Protein AF-A0A9X8MCC8-F1 (afdb_monomer)

Radius of gyration: 29.02 Å; Cα contacts (8 Å, |Δi|>4): 353; chains: 1; bounding box: 86×64×53 Å

Secondary structure (DSSP, 8-state):
-----------------------------SS-------TTSSTT-----------SSS-EEEEEEESSS-EEEEEEESSS-EEEEEEEEES-EEEEEEEEES-EEEEEEEEES-EEEEEEEEES-EEEEEEEEES-EEEEEEEEES-EEEEEEEEES-EEEEEE-

Sequence (165 aa):
MNVLQRISLRFALLVSCLGFSIETPNAADLLNNFDLSTVSDVAARQAQGSLGQSTADRIAATVIQQGSDSQAFLTQTGLGSQALIQQLGGNHQAAMLQNGTELTAVILQSGQGHNASIIQRGSANQAAIHQYGAYNEALIDQNGTGLQGSIIQFGNNQSITVQQR

Organism: NCBI:txid243924

Mean predicted aligned error: 16.63 Å

InterPro domains:
  IPR009742 Curlin associated [PF07012] (116-144)

Structure (mmCIF, N/CA/C/O backbone):
data_AF-A0A9X8MCC8-F1
#
_entry.id   AF-A0A9X8MCC8-F1
#
loop_
_atom_site.group_PDB
_atom_site.id
_atom_site.type_symbol
_atom_site.label_atom_id
_atom_site.label_alt_id
_atom_site.label_comp_id
_atom_site.label_asym_id
_atom_site.label_entity_id
_atom_site.label_seq_id
_atom_site.pdbx_PDB_ins_code
_atom_site.Cartn_x
_atom_site.Cartn_y
_atom_site.Cartn_z
_atom_site.occupancy
_atom_site.B_iso_or_equiv
_atom_site.auth_seq_id
_atom_site.auth_comp_id
_atom_site.auth_asym_id
_atom_site.auth_atom_id
_atom_site.pdbx_PDB_model_num
ATOM 1 N N . MET A 1 1 ? 52.887 -38.831 18.043 1.00 36.53 1 MET A N 1
ATOM 2 C CA . MET A 1 1 ? 54.305 -38.624 17.680 1.00 36.53 1 MET A CA 1
ATOM 3 C C . MET A 1 1 ? 54.368 -37.241 17.044 1.00 36.53 1 MET A C 1
ATOM 5 O O . MET A 1 1 ? 53.775 -37.072 15.993 1.00 36.53 1 MET A O 1
ATOM 9 N N . ASN A 1 2 ? 54.618 -36.197 17.847 1.00 37.34 2 ASN A N 1
ATOM 10 C CA . ASN A 1 2 ? 55.903 -35.467 17.917 1.00 37.34 2 ASN A CA 1
ATOM 11 C C . ASN A 1 2 ? 56.360 -35.057 16.508 1.00 37.34 2 ASN A C 1
ATOM 13 O O . ASN A 1 2 ? 56.498 -35.917 15.651 1.00 37.34 2 ASN A O 1
ATOM 17 N N . VAL A 1 3 ? 56.540 -33.778 16.187 1.00 38.97 3 VAL A N 1
ATOM 18 C CA . VAL A 1 3 ? 57.681 -32.926 16.584 1.00 38.97 3 VAL A CA 1
ATOM 19 C C . VAL A 1 3 ? 57.273 -31.480 16.190 1.00 38.97 3 VAL A C 1
ATOM 21 O O . VAL A 1 3 ? 56.845 -31.283 15.063 1.00 38.97 3 VAL A O 1
ATOM 24 N N . LEU A 1 4 ? 57.117 -30.468 17.057 1.00 40.12 4 LEU A N 1
ATOM 25 C CA . LEU A 1 4 ? 58.101 -29.693 17.837 1.00 40.12 4 LEU A CA 1
ATOM 26 C C . LEU A 1 4 ? 59.296 -29.140 17.034 1.00 40.12 4 LEU A C 1
ATOM 28 O O . LEU A 1 4 ? 60.338 -29.769 16.981 1.00 40.12 4 LEU A O 1
ATOM 32 N N . GLN A 1 5 ? 59.209 -27.899 16.551 1.00 41.41 5 GLN A N 1
ATOM 33 C CA . GLN A 1 5 ? 60.372 -27.009 16.369 1.00 41.41 5 GLN A CA 1
ATOM 34 C C . GLN A 1 5 ? 59.843 -25.564 16.371 1.00 41.41 5 GLN A C 1
ATOM 36 O O . GLN A 1 5 ? 59.177 -25.144 15.437 1.00 41.41 5 GLN A O 1
ATOM 41 N N . ARG A 1 6 ? 59.822 -24.850 17.508 1.00 47.53 6 ARG A N 1
ATOM 42 C CA . ARG A 1 6 ? 60.940 -24.079 18.095 1.00 47.53 6 ARG A CA 1
ATOM 43 C C . ARG A 1 6 ? 61.756 -23.348 17.028 1.00 47.53 6 ARG A C 1
ATOM 45 O O . ARG A 1 6 ? 62.443 -24.015 16.272 1.00 47.53 6 ARG A O 1
ATOM 52 N N . ILE A 1 7 ? 61.775 -22.016 17.079 1.00 43.47 7 ILE A N 1
ATOM 53 C CA . ILE A 1 7 ? 63.000 -21.222 17.276 1.00 43.47 7 ILE A CA 1
ATOM 54 C C . ILE A 1 7 ? 62.606 -19.782 17.631 1.00 43.47 7 ILE A C 1
ATOM 56 O O . ILE A 1 7 ? 61.919 -19.081 16.896 1.00 43.47 7 ILE A O 1
ATOM 60 N N . SER A 1 8 ? 63.037 -19.391 18.824 1.00 45.16 8 SER A N 1
ATOM 61 C CA . SER A 1 8 ? 63.059 -18.039 19.364 1.00 45.16 8 SER A CA 1
ATOM 62 C C . SER A 1 8 ? 64.153 -17.212 18.688 1.00 45.16 8 SER A C 1
ATOM 64 O O . SER A 1 8 ? 65.241 -17.743 18.490 1.00 45.16 8 SER A O 1
ATOM 66 N N . LEU A 1 9 ? 63.959 -15.899 18.517 1.00 34.78 9 LEU A N 1
ATOM 67 C CA . LEU A 1 9 ? 65.046 -14.948 18.782 1.00 34.78 9 LEU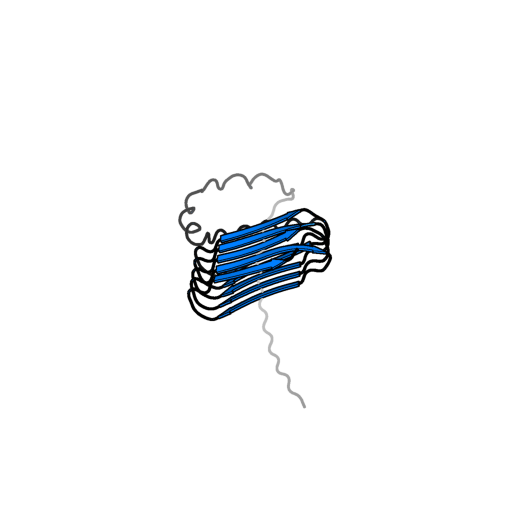 A CA 1
ATOM 68 C C . LEU A 1 9 ? 64.506 -13.551 19.129 1.00 34.78 9 LEU A C 1
ATOM 70 O O . LEU A 1 9 ? 63.840 -12.898 18.334 1.00 34.78 9 LEU A O 1
ATOM 74 N N . ARG A 1 10 ? 64.786 -13.134 20.368 1.00 49.41 10 ARG A N 1
ATOM 75 C CA . ARG A 1 10 ? 64.637 -11.774 20.906 1.00 49.41 10 ARG A CA 1
ATOM 76 C C . ARG A 1 10 ? 65.910 -10.976 20.611 1.00 49.41 10 ARG A C 1
ATOM 78 O O . ARG A 1 10 ? 66.975 -11.558 20.755 1.00 49.41 10 ARG A O 1
ATOM 85 N N . PHE A 1 11 ? 65.801 -9.668 20.367 1.00 38.19 11 PHE A N 1
ATOM 86 C CA . PHE A 1 11 ? 66.795 -8.624 20.711 1.00 38.19 11 PHE A CA 1
ATOM 87 C C . PHE A 1 11 ? 66.091 -7.261 20.492 1.00 38.19 11 PHE A C 1
ATOM 89 O O . PHE A 1 11 ? 65.773 -6.932 19.359 1.00 38.19 11 PHE A O 1
ATOM 96 N N . ALA A 1 12 ? 65.491 -6.587 21.481 1.00 37.69 12 ALA A N 1
ATOM 97 C CA . ALA A 1 12 ? 66.047 -5.849 22.628 1.00 37.69 12 ALA A CA 1
ATOM 98 C C . ALA A 1 12 ? 66.965 -4.669 22.242 1.00 37.69 12 ALA A C 1
ATOM 100 O O . ALA A 1 12 ? 68.110 -4.918 21.893 1.00 37.69 12 ALA A O 1
ATOM 101 N N . LEU A 1 13 ? 66.451 -3.428 22.347 1.00 33.09 13 LEU A N 1
ATOM 102 C CA . LEU A 1 13 ? 66.997 -2.230 23.045 1.00 33.09 13 LEU A CA 1
ATOM 103 C C . LEU A 1 13 ? 66.197 -0.995 22.550 1.00 33.09 13 LEU A C 1
ATOM 105 O O . LEU A 1 13 ? 66.216 -0.708 21.362 1.00 33.09 13 LEU A O 1
ATOM 109 N N . LEU A 1 14 ? 65.298 -0.352 23.301 1.00 42.62 14 LEU A N 1
ATOM 110 C CA . LEU A 1 14 ? 65.456 0.459 24.520 1.00 42.62 14 LEU A CA 1
ATOM 111 C C . LEU A 1 14 ? 66.300 1.725 24.288 1.00 42.62 14 LEU A C 1
ATOM 113 O O . LEU A 1 14 ? 67.519 1.691 24.399 1.00 42.62 14 LEU A O 1
ATOM 117 N N . VAL A 1 15 ? 65.619 2.850 24.040 1.00 43.34 15 VAL A N 1
ATOM 118 C CA . VAL A 1 15 ? 66.116 4.187 24.392 1.00 43.34 15 VAL A CA 1
ATOM 119 C C . VAL A 1 15 ? 65.001 4.908 25.144 1.00 43.34 15 VAL A C 1
ATOM 121 O O . VAL A 1 15 ? 63.930 5.196 24.619 1.00 43.34 15 VAL A O 1
ATOM 124 N N . SER A 1 16 ? 65.279 5.071 26.430 1.00 42.50 16 SER A N 1
ATOM 125 C CA . SER A 1 16 ? 64.579 5.838 27.451 1.00 42.50 16 SER A CA 1
ATOM 126 C C . SER A 1 16 ? 64.716 7.348 27.235 1.00 42.50 16 SER A C 1
ATOM 128 O O . SER A 1 16 ? 65.496 7.771 26.387 1.00 42.50 16 SER A O 1
ATOM 130 N N . CYS A 1 17 ? 64.089 8.105 28.147 1.00 32.22 17 CYS A N 1
ATOM 131 C CA . CYS A 1 17 ? 64.276 9.536 28.442 1.00 32.22 17 CYS A CA 1
ATOM 132 C C . CYS A 1 17 ? 63.363 10.466 27.628 1.00 32.22 17 CYS A C 1
ATOM 134 O O . CYS A 1 17 ? 63.302 10.358 26.418 1.00 32.22 17 CYS A O 1
ATOM 136 N N . LEU A 1 18 ? 62.621 11.426 28.178 1.00 34.81 18 LEU A N 1
ATOM 137 C CA . LEU A 1 18 ? 62.453 12.029 29.507 1.00 34.81 18 LEU A CA 1
ATOM 138 C C . LEU A 1 18 ? 61.027 12.620 29.476 1.00 34.81 18 LEU A C 1
ATOM 140 O O . LEU A 1 18 ? 60.620 13.149 28.452 1.00 34.81 18 LEU A O 1
ATOM 144 N N . GLY A 1 19 ? 60.207 12.479 30.511 1.00 36.38 19 GLY A N 1
ATOM 145 C CA . GLY A 1 19 ? 60.084 13.552 31.493 1.00 36.38 19 GLY A CA 1
ATOM 146 C C . GLY A 1 19 ? 58.752 14.305 31.344 1.00 36.38 19 GLY A C 1
ATOM 147 O O . GLY A 1 19 ? 58.282 14.540 30.241 1.00 36.38 19 GLY A O 1
ATOM 148 N N . PHE A 1 20 ? 58.212 14.716 32.490 1.00 36.19 20 PHE A N 1
ATOM 149 C CA . PHE A 1 20 ? 57.173 15.736 32.680 1.00 36.19 20 PHE A CA 1
ATOM 150 C C . PHE A 1 20 ? 55.677 15.361 32.566 1.00 36.19 20 PHE A C 1
ATOM 152 O O . PHE A 1 20 ? 55.052 15.440 31.519 1.00 36.19 20 PHE A O 1
ATOM 159 N N . SER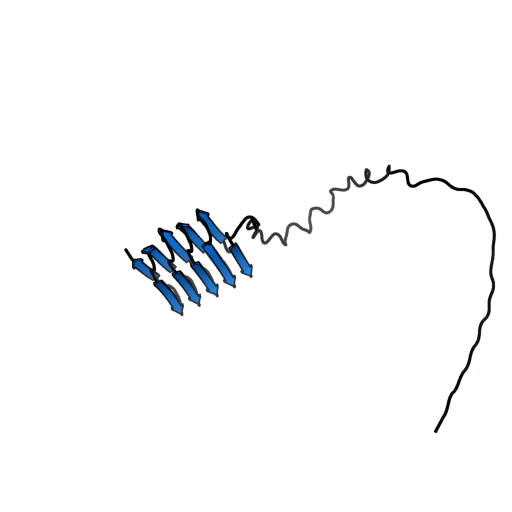 A 1 21 ? 55.145 15.054 33.755 1.00 39.47 21 SER A N 1
ATOM 160 C CA . SER A 1 21 ? 54.042 15.743 34.453 1.00 39.47 21 SER A CA 1
ATOM 161 C C . SER A 1 21 ? 52.584 15.609 33.987 1.00 39.47 21 SER A C 1
ATOM 163 O O . SER A 1 21 ? 52.218 15.756 32.831 1.00 39.47 21 SER A O 1
ATOM 165 N N . ILE A 1 22 ? 51.772 15.351 35.014 1.00 47.19 22 ILE A N 1
ATOM 166 C CA . ILE A 1 22 ? 50.317 15.198 35.115 1.00 47.19 22 ILE A CA 1
ATOM 167 C C . ILE A 1 22 ? 49.591 16.494 34.712 1.00 47.19 22 ILE A C 1
ATOM 169 O O . ILE A 1 22 ? 50.042 17.551 35.132 1.00 47.19 22 ILE A O 1
ATOM 173 N N . GLU A 1 23 ? 48.460 16.400 33.991 1.00 44.03 23 GLU A N 1
ATOM 174 C CA . GLU A 1 23 ? 47.171 17.079 34.276 1.00 44.03 23 GLU A CA 1
ATOM 175 C C . GLU A 1 23 ? 46.090 16.754 33.208 1.00 44.03 23 GLU A C 1
ATOM 177 O O . GLU A 1 23 ? 46.364 16.154 32.175 1.00 44.03 23 GLU A O 1
ATOM 182 N N . THR A 1 24 ? 44.834 17.026 33.561 1.00 48.34 24 THR A N 1
ATOM 183 C CA . THR A 1 24 ? 43.537 16.425 33.170 1.00 48.34 24 THR A CA 1
ATOM 184 C C . THR A 1 24 ? 43.007 16.730 31.751 1.00 48.34 24 THR A C 1
ATOM 186 O O . THR A 1 24 ? 43.449 17.685 31.115 1.00 48.34 24 THR A O 1
ATOM 189 N N . PRO A 1 25 ? 42.013 15.966 31.228 1.00 48.38 25 PRO A N 1
ATOM 190 C CA . PRO A 1 25 ? 41.439 16.236 29.911 1.00 48.38 25 PRO A CA 1
ATOM 191 C C . PRO A 1 25 ? 40.525 17.463 29.994 1.00 48.38 25 PRO A C 1
ATOM 193 O O . PRO A 1 25 ? 39.416 17.384 30.521 1.00 48.38 25 PRO A O 1
ATOM 196 N N . ASN A 1 26 ? 40.990 18.605 29.487 1.00 48.44 26 ASN A N 1
ATOM 197 C CA . ASN A 1 26 ? 40.178 19.813 29.388 1.00 48.44 26 ASN A CA 1
ATOM 198 C C . ASN A 1 26 ? 39.580 19.945 27.979 1.00 48.44 26 ASN A C 1
ATOM 200 O O . ASN A 1 26 ? 40.293 20.021 26.979 1.00 48.44 26 ASN A O 1
ATOM 204 N N . ALA A 1 27 ? 38.250 19.945 27.920 1.00 52.47 27 ALA A N 1
ATOM 205 C CA . ALA A 1 27 ? 37.440 20.027 26.715 1.00 52.47 27 ALA A CA 1
ATOM 206 C C . ALA A 1 27 ? 37.488 21.437 26.102 1.00 52.47 27 ALA A C 1
ATOM 208 O O . ALA A 1 27 ? 36.710 22.305 26.492 1.00 52.47 27 ALA A O 1
ATOM 209 N N . ALA A 1 28 ? 38.381 21.663 25.135 1.00 50.38 28 ALA A N 1
ATOM 210 C CA . ALA A 1 28 ? 38.451 22.951 24.438 1.00 50.38 28 ALA A CA 1
ATOM 211 C C . ALA A 1 28 ? 38.661 22.892 22.913 1.00 50.38 28 ALA A C 1
ATOM 213 O O . ALA A 1 28 ? 38.684 23.953 22.302 1.00 50.38 28 ALA A O 1
ATOM 214 N N . ASP A 1 29 ? 38.753 21.720 22.267 1.00 51.69 29 ASP A N 1
ATOM 215 C CA . ASP A 1 29 ? 39.130 21.662 20.837 1.00 51.69 29 ASP A CA 1
ATOM 216 C C . ASP A 1 29 ? 38.184 20.843 19.938 1.00 51.69 29 ASP A C 1
ATOM 218 O O . ASP A 1 29 ? 38.597 20.106 19.050 1.00 51.69 29 ASP A O 1
ATOM 222 N N . LEU A 1 30 ? 36.874 20.968 20.168 1.00 52.03 30 LEU A N 1
ATOM 223 C CA . LEU A 1 30 ? 35.842 20.521 19.214 1.00 52.03 30 LEU A CA 1
ATOM 224 C C . LEU A 1 30 ? 35.261 21.687 18.391 1.00 52.03 30 LEU A C 1
ATOM 226 O O . LEU A 1 30 ? 34.202 21.546 17.785 1.00 52.03 30 LEU A O 1
ATOM 230 N N . LEU A 1 31 ? 35.923 22.850 18.371 1.00 53.19 31 LEU A N 1
ATOM 231 C CA . LEU A 1 31 ? 35.378 24.084 17.789 1.00 53.19 31 LEU A CA 1
ATOM 232 C C . LEU A 1 31 ? 36.24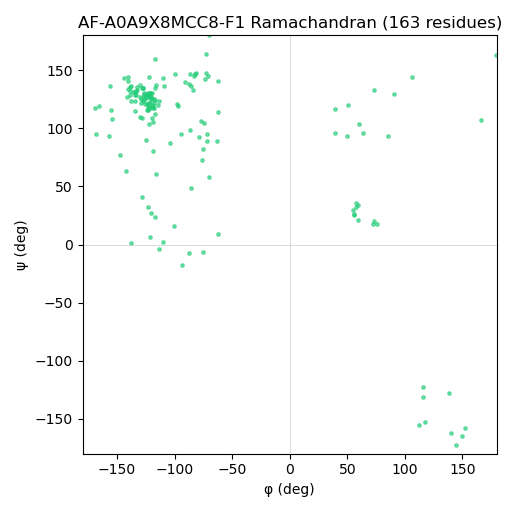3 24.714 16.691 1.00 53.19 31 LEU A C 1
ATOM 234 O O . LEU A 1 31 ? 36.192 25.923 16.514 1.00 53.19 31 LEU A O 1
ATOM 238 N N . ASN A 1 32 ? 36.967 23.919 15.898 1.00 54.81 32 ASN A N 1
ATOM 239 C CA . ASN A 1 32 ? 37.535 24.394 14.631 1.00 54.81 32 ASN A CA 1
ATOM 240 C C . ASN A 1 32 ? 37.604 23.283 13.573 1.00 54.81 32 ASN A C 1
ATOM 242 O O . ASN A 1 32 ? 38.669 22.771 13.256 1.00 54.81 32 ASN A O 1
ATOM 246 N N . ASN A 1 33 ? 36.463 22.953 12.967 1.00 51.81 33 ASN A N 1
ATOM 247 C CA . ASN A 1 33 ? 36.476 22.545 11.560 1.00 51.81 33 ASN A CA 1
ATOM 248 C C . ASN A 1 33 ? 35.244 23.094 10.839 1.00 51.81 33 ASN A C 1
ATOM 250 O O . ASN A 1 33 ? 34.376 22.365 10.358 1.00 51.81 33 ASN A O 1
ATOM 254 N N . PHE A 1 34 ? 35.192 24.424 10.792 1.00 54.72 34 PHE A N 1
ATOM 255 C CA . PHE A 1 34 ? 34.376 25.204 9.868 1.00 54.72 34 PHE A CA 1
ATOM 256 C C . PHE A 1 34 ? 34.937 25.064 8.440 1.00 54.72 34 PHE A C 1
ATOM 258 O O . PHE A 1 34 ? 35.312 26.049 7.812 1.00 54.72 34 PHE A O 1
ATOM 265 N N . ASP A 1 35 ? 35.017 23.833 7.928 1.00 51.50 35 ASP A N 1
ATOM 266 C CA . ASP A 1 35 ? 35.343 23.585 6.524 1.00 51.50 35 ASP A CA 1
ATOM 267 C C . ASP A 1 35 ? 34.181 22.862 5.835 1.00 51.50 35 ASP A C 1
ATOM 269 O O . ASP A 1 35 ? 34.117 21.642 5.692 1.00 51.50 35 ASP A O 1
ATOM 273 N N . LEU A 1 36 ? 33.200 23.689 5.478 1.00 57.84 36 LEU A N 1
ATOM 274 C CA . LEU A 1 36 ? 31.993 23.380 4.721 1.00 57.84 36 LEU A CA 1
ATOM 275 C C . LEU A 1 36 ? 32.283 23.451 3.206 1.00 57.84 36 LEU A C 1
ATOM 277 O O . LEU A 1 36 ? 31.554 24.111 2.470 1.00 57.84 36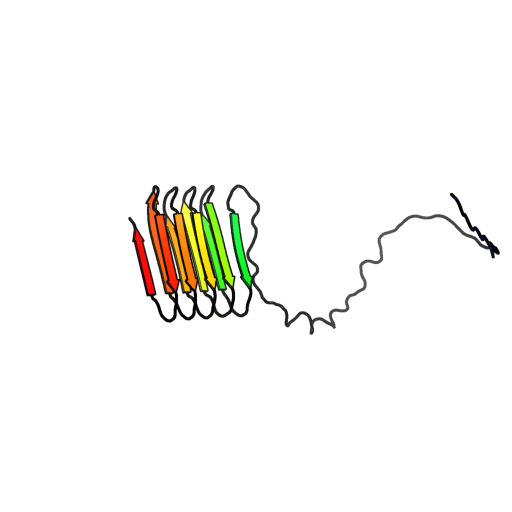 LEU A O 1
ATOM 281 N N . SER A 1 37 ? 33.357 22.815 2.721 1.00 50.38 37 SER A N 1
ATOM 282 C CA . SER A 1 37 ? 33.780 22.941 1.310 1.00 50.38 37 SER A CA 1
ATOM 283 C C . SER A 1 37 ? 33.848 21.643 0.493 1.00 50.38 37 SER A C 1
ATOM 285 O O . SER A 1 37 ? 34.170 21.691 -0.690 1.00 50.38 37 SER A O 1
ATOM 287 N N . THR A 1 38 ? 33.414 20.496 1.028 1.00 49.00 38 THR A N 1
ATOM 288 C CA . THR A 1 38 ? 33.203 19.264 0.226 1.00 49.00 38 THR A CA 1
ATOM 289 C C . THR A 1 38 ? 31.746 18.791 0.196 1.00 49.00 38 THR A C 1
ATOM 291 O O . THR A 1 38 ? 31.441 17.653 -0.155 1.00 49.00 38 THR A O 1
ATOM 294 N N . VAL A 1 39 ? 30.815 19.724 0.435 1.00 50.66 39 VAL A N 1
ATOM 295 C CA . VAL A 1 39 ? 29.347 19.583 0.293 1.00 50.66 39 VAL A CA 1
ATOM 296 C C . VAL A 1 39 ? 28.899 19.289 -1.160 1.00 50.66 39 VAL A C 1
ATOM 298 O O . VAL A 1 39 ? 27.710 19.267 -1.451 1.00 50.66 39 VAL A O 1
ATOM 301 N N . SER A 1 40 ? 29.815 19.001 -2.091 1.00 53.62 40 SER A N 1
ATOM 302 C CA . SER A 1 40 ? 29.478 18.728 -3.494 1.00 53.62 40 SER A CA 1
ATOM 303 C C . SER A 1 40 ? 29.279 17.245 -3.839 1.00 53.62 40 SER A C 1
ATOM 305 O O . SER A 1 40 ? 28.623 16.975 -4.840 1.00 53.62 40 SER A O 1
ATOM 307 N N . ASP A 1 41 ? 29.745 16.285 -3.025 1.00 47.81 41 ASP A N 1
ATOM 308 C CA . ASP A 1 41 ? 29.731 14.859 -3.431 1.00 47.81 41 ASP A CA 1
ATOM 309 C C . ASP A 1 41 ? 28.798 13.948 -2.613 1.00 47.81 41 ASP A C 1
ATOM 311 O O . ASP A 1 41 ? 28.572 12.792 -2.974 1.00 47.81 41 ASP A O 1
ATOM 315 N N . VAL A 1 42 ? 28.146 14.472 -1.569 1.00 48.88 42 VAL A N 1
ATOM 316 C CA . VAL A 1 42 ? 27.001 13.795 -0.916 1.00 48.88 42 VAL A CA 1
ATOM 317 C C . VAL A 1 42 ? 25.668 14.151 -1.608 1.00 48.88 42 VAL A C 1
ATOM 319 O O . VAL A 1 42 ? 24.636 13.529 -1.357 1.00 48.88 42 VAL A O 1
ATOM 322 N N . ALA A 1 43 ? 25.683 15.089 -2.561 1.00 45.94 43 ALA A N 1
ATOM 323 C CA . ALA A 1 43 ? 24.492 15.596 -3.246 1.00 45.94 43 ALA A CA 1
ATOM 324 C C . ALA A 1 43 ? 23.879 14.644 -4.300 1.00 45.94 43 ALA A C 1
ATOM 326 O O . ALA A 1 43 ? 22.787 14.917 -4.785 1.00 45.94 43 ALA A O 1
ATOM 327 N N . ALA A 1 44 ? 24.511 13.509 -4.633 1.00 41.38 44 ALA A N 1
ATOM 328 C CA . ALA A 1 44 ? 23.991 12.570 -5.644 1.00 41.38 44 ALA A CA 1
ATOM 329 C C . ALA A 1 44 ? 23.483 11.223 -5.086 1.00 41.38 44 ALA A C 1
ATOM 331 O O . ALA A 1 44 ? 23.044 10.363 -5.848 1.00 41.38 44 ALA A O 1
ATOM 332 N N . ARG A 1 45 ? 23.509 11.017 -3.761 1.00 43.34 45 ARG A N 1
ATOM 333 C CA . ARG A 1 45 ? 22.888 9.846 -3.102 1.00 43.34 45 ARG A CA 1
ATOM 334 C C . ARG A 1 45 ? 21.810 10.224 -2.089 1.00 43.34 45 ARG A C 1
ATOM 336 O O . ARG A 1 45 ? 21.496 9.462 -1.180 1.00 43.34 45 ARG A O 1
ATOM 343 N N . GLN A 1 46 ? 21.182 11.372 -2.309 1.00 39.12 46 GLN A N 1
ATOM 344 C CA . GLN A 1 46 ? 19.854 11.668 -1.792 1.00 39.12 46 GLN A CA 1
ATOM 345 C C . GLN A 1 46 ? 18.799 10.928 -2.629 1.00 39.12 46 GLN A C 1
ATOM 347 O O . GLN A 1 46 ? 18.049 11.531 -3.385 1.00 39.12 46 GLN A O 1
ATOM 352 N N . ALA A 1 47 ? 18.700 9.607 -2.465 1.00 41.91 47 ALA A N 1
ATOM 353 C CA . ALA A 1 47 ? 17.390 8.974 -2.576 1.00 41.91 47 ALA A CA 1
ATOM 354 C C . ALA A 1 47 ? 16.652 9.319 -1.274 1.00 41.91 47 ALA A C 1
ATOM 356 O O . ALA A 1 47 ? 16.717 8.590 -0.285 1.00 41.91 47 ALA A O 1
ATOM 357 N N . GLN A 1 48 ? 16.066 10.518 -1.235 1.00 46.50 48 GLN A N 1
ATOM 358 C CA . GLN A 1 48 ? 15.198 10.975 -0.154 1.00 46.50 48 GLN A CA 1
ATOM 359 C C . GLN A 1 48 ? 13.954 10.077 -0.084 1.00 46.50 48 GLN A C 1
ATOM 361 O O . GLN A 1 48 ? 12.930 10.368 -0.687 1.00 46.50 48 GLN A O 1
ATOM 366 N N . GLY A 1 49 ? 14.050 9.001 0.690 1.00 40.44 49 GLY A N 1
ATOM 367 C CA . GLY A 1 49 ? 12.923 8.257 1.247 1.00 40.44 49 GLY A CA 1
ATOM 368 C C . GLY A 1 49 ? 12.964 8.353 2.770 1.00 40.44 49 GLY A C 1
ATOM 369 O O . GLY A 1 49 ? 13.160 7.354 3.453 1.00 40.44 49 GLY A O 1
ATOM 370 N N . SER A 1 50 ? 12.886 9.570 3.317 1.00 45.53 50 SER A N 1
ATOM 371 C CA . SER A 1 50 ? 12.753 9.776 4.765 1.00 45.53 50 SER A CA 1
ATOM 372 C C . SER A 1 50 ? 11.309 9.487 5.167 1.00 45.53 50 SER A C 1
ATOM 374 O O . SER A 1 50 ? 10.426 10.292 4.870 1.00 45.53 50 SER A O 1
ATOM 376 N N . LEU A 1 51 ? 11.055 8.356 5.829 1.00 53.81 51 LEU A N 1
ATOM 377 C CA . LEU A 1 51 ? 9.760 8.067 6.444 1.00 53.81 51 LEU A CA 1
ATOM 378 C C . LEU A 1 51 ? 9.949 7.786 7.933 1.00 53.81 51 LEU A C 1
ATOM 380 O O . LEU A 1 51 ? 10.702 6.905 8.341 1.00 53.81 51 LEU A O 1
ATOM 384 N N . GLY A 1 52 ? 9.304 8.637 8.732 1.00 44.81 52 GLY A N 1
ATOM 385 C CA . GLY A 1 52 ? 9.458 8.723 10.174 1.00 44.81 52 GLY A CA 1
ATOM 386 C C . GLY A 1 52 ? 9.037 7.441 10.877 1.00 44.81 52 GLY A C 1
ATOM 387 O O . GLY A 1 52 ? 7.860 7.093 10.923 1.00 44.81 52 GLY A O 1
ATOM 388 N N . GLN A 1 53 ? 10.010 6.777 11.485 1.00 44.44 53 GLN A N 1
ATOM 389 C CA . GLN A 1 53 ? 9.779 5.722 12.456 1.00 44.44 53 GLN A CA 1
ATOM 390 C C . GLN A 1 53 ? 9.417 6.378 13.796 1.00 44.44 53 GLN A C 1
ATOM 392 O O . GLN A 1 53 ? 10.294 6.746 14.574 1.00 44.44 53 GLN A O 1
ATOM 397 N N . SER A 1 54 ? 8.122 6.578 14.061 1.00 42.66 54 SER A N 1
ATOM 398 C CA . SER A 1 54 ? 7.663 6.977 15.396 1.00 42.66 54 SER A CA 1
ATOM 399 C C . SER A 1 54 ? 7.451 5.728 16.247 1.00 42.66 54 SER A C 1
ATOM 401 O O . SER A 1 54 ? 6.443 5.034 16.152 1.00 42.66 54 SER A O 1
ATOM 403 N N . THR A 1 55 ? 8.445 5.412 17.070 1.00 48.38 55 THR A N 1
ATOM 404 C CA . THR A 1 55 ? 8.330 4.447 18.164 1.00 48.38 55 THR A CA 1
ATOM 405 C C . THR A 1 55 ? 7.487 5.042 19.293 1.00 48.38 55 THR A C 1
ATOM 407 O O . THR A 1 55 ? 8.031 5.664 20.203 1.00 48.38 55 THR A O 1
ATOM 410 N N . ALA A 1 56 ? 6.170 4.849 19.242 1.00 43.62 56 ALA A N 1
ATOM 411 C CA . ALA A 1 56 ? 5.286 4.953 20.403 1.00 43.62 56 ALA A CA 1
ATOM 412 C C . ALA A 1 56 ? 4.034 4.083 20.172 1.00 43.62 56 ALA A C 1
ATOM 414 O O . ALA A 1 56 ? 3.218 4.378 19.308 1.00 43.62 56 ALA A O 1
ATOM 415 N N . ASP A 1 57 ? 3.954 2.969 20.904 1.00 48.16 57 ASP A N 1
ATOM 416 C CA . ASP A 1 57 ? 2.842 2.013 21.016 1.00 48.16 57 ASP A CA 1
ATOM 417 C C . ASP A 1 57 ? 2.034 1.655 19.747 1.00 48.16 57 ASP A C 1
ATOM 419 O O . ASP A 1 57 ? 1.023 2.255 19.392 1.00 48.16 57 ASP A O 1
ATOM 423 N N . ARG A 1 58 ? 2.431 0.531 19.132 1.00 50.59 58 ARG A N 1
ATOM 424 C CA . ARG A 1 58 ? 1.667 -0.278 18.157 1.00 50.59 58 ARG A CA 1
ATOM 425 C C . ARG A 1 58 ? 1.211 0.411 16.860 1.00 50.59 58 ARG A C 1
ATOM 427 O O . ARG A 1 58 ? 0.311 -0.106 16.201 1.00 50.59 58 ARG A O 1
ATOM 434 N N . ILE A 1 59 ? 1.844 1.508 16.464 1.00 51.78 59 ILE A N 1
ATOM 435 C CA . ILE A 1 59 ? 1.714 2.085 15.120 1.00 51.78 59 ILE A CA 1
ATOM 436 C C . ILE A 1 59 ? 2.995 1.734 14.356 1.00 51.78 59 ILE A C 1
ATOM 438 O O . ILE A 1 59 ? 3.994 2.446 14.415 1.00 51.78 59 ILE A O 1
ATOM 442 N N . ALA A 1 60 ? 3.005 0.562 13.719 1.00 63.12 60 ALA A N 1
ATOM 443 C CA . ALA A 1 60 ? 4.142 0.108 12.922 1.00 63.12 60 ALA A CA 1
ATOM 444 C C . ALA A 1 60 ? 3.907 0.496 11.460 1.00 63.12 60 ALA A C 1
ATOM 446 O O . ALA A 1 60 ? 3.234 -0.219 10.715 1.00 63.12 60 ALA A O 1
ATOM 447 N N . ALA A 1 61 ? 4.461 1.641 11.075 1.00 63.88 61 ALA A N 1
ATOM 448 C CA . ALA A 1 61 ? 4.559 2.083 9.695 1.00 63.88 61 ALA A CA 1
ATOM 449 C C . ALA A 1 61 ? 5.953 1.753 9.165 1.00 63.88 61 ALA A C 1
ATOM 451 O O . ALA A 1 61 ? 6.953 2.207 9.720 1.00 63.88 61 ALA A O 1
ATOM 452 N N . THR A 1 62 ? 6.042 0.960 8.102 1.00 73.62 62 THR A N 1
ATOM 453 C CA . THR A 1 62 ? 7.313 0.691 7.422 1.00 73.62 62 THR A CA 1
ATOM 454 C C . THR A 1 62 ? 7.173 0.999 5.950 1.00 73.62 62 THR A C 1
ATOM 456 O O . THR A 1 62 ? 6.251 0.521 5.290 1.00 73.62 62 THR A O 1
ATOM 459 N N . VAL A 1 63 ? 8.117 1.775 5.428 1.00 71.00 63 VAL A N 1
ATOM 460 C CA . VAL A 1 63 ? 8.209 2.029 3.999 1.00 71.00 63 VAL A CA 1
ATOM 461 C C . VAL A 1 63 ? 9.609 1.725 3.499 1.00 71.00 63 VAL A C 1
ATOM 463 O O . VAL A 1 63 ? 10.596 2.219 4.036 1.00 71.00 63 VAL A O 1
ATOM 466 N N . ILE A 1 64 ? 9.677 0.889 2.467 1.00 73.19 64 ILE A N 1
ATOM 467 C CA . ILE A 1 64 ? 10.915 0.422 1.851 1.00 73.19 64 ILE A CA 1
ATOM 468 C C . ILE A 1 64 ? 10.863 0.786 0.370 1.00 73.19 64 ILE A C 1
ATOM 470 O O . ILE A 1 64 ? 10.029 0.272 -0.372 1.00 73.19 64 ILE A O 1
ATOM 474 N N . GLN A 1 65 ? 11.772 1.651 -0.070 1.00 73.00 65 GLN A N 1
ATOM 475 C CA . GLN A 1 65 ? 11.885 2.064 -1.468 1.00 73.00 65 GLN A CA 1
ATOM 476 C C . GLN A 1 65 ? 13.254 1.659 -2.006 1.00 73.00 65 GLN A C 1
ATOM 478 O O . GLN A 1 65 ? 14.289 2.064 -1.481 1.00 73.00 65 GLN A O 1
ATOM 483 N N . GLN A 1 66 ? 13.260 0.829 -3.043 1.00 71.56 66 GLN A N 1
ATOM 484 C CA . GLN A 1 66 ? 14.463 0.339 -3.704 1.00 71.56 66 GLN A CA 1
ATOM 485 C C . GLN A 1 66 ? 14.375 0.666 -5.197 1.00 71.56 66 GLN A C 1
ATOM 487 O O . GLN A 1 66 ? 13.854 -0.122 -5.983 1.00 71.56 66 GLN A O 1
ATOM 492 N N . GLY A 1 67 ? 14.872 1.845 -5.578 1.00 67.69 67 GLY A N 1
ATOM 493 C CA . GLY A 1 67 ? 14.928 2.347 -6.954 1.00 67.69 67 GLY A CA 1
ATOM 494 C C . GLY A 1 67 ? 14.825 3.876 -7.009 1.00 67.69 67 GLY A C 1
ATOM 495 O O . GLY A 1 67 ? 15.048 4.534 -5.995 1.00 67.69 67 GLY A O 1
ATOM 496 N N . SER A 1 68 ? 14.548 4.451 -8.182 1.00 73.25 68 SER A N 1
ATOM 497 C CA . SER A 1 68 ? 14.516 5.909 -8.393 1.00 73.25 68 SER A CA 1
ATOM 498 C C . SER A 1 68 ? 13.089 6.478 -8.384 1.00 73.25 68 SER A C 1
ATOM 500 O O . SER A 1 68 ? 12.146 5.815 -8.811 1.00 73.25 68 SER A O 1
ATOM 502 N N . ASP A 1 69 ? 12.925 7.711 -7.900 1.00 72.38 69 ASP A N 1
ATOM 503 C CA . ASP A 1 69 ? 11.708 8.535 -8.052 1.00 72.38 69 ASP A CA 1
ATOM 504 C C . ASP A 1 69 ? 10.387 7.915 -7.560 1.00 72.38 69 ASP A C 1
ATOM 506 O O . ASP A 1 69 ? 9.304 8.263 -8.029 1.00 72.38 69 ASP A O 1
ATOM 510 N N . SER A 1 70 ? 10.448 6.986 -6.603 1.00 73.56 70 SER A N 1
ATOM 511 C CA . SER A 1 70 ? 9.244 6.416 -5.993 1.00 73.56 70 SER A CA 1
ATOM 512 C C . SER A 1 70 ? 8.781 7.268 -4.809 1.00 73.56 70 SER A C 1
ATOM 514 O O . SER A 1 70 ? 9.588 7.710 -3.994 1.00 73.56 70 SER A O 1
ATOM 516 N N . GLN A 1 71 ? 7.473 7.483 -4.686 1.00 77.12 71 GLN A N 1
ATOM 517 C CA . GLN A 1 71 ? 6.833 8.217 -3.596 1.00 77.12 71 GLN A CA 1
ATOM 518 C C . GLN A 1 71 ? 5.919 7.284 -2.807 1.00 77.12 71 GLN A C 1
ATOM 520 O O . GLN A 1 71 ? 5.167 6.487 -3.374 1.00 77.12 71 GLN A O 1
ATOM 525 N N . ALA A 1 72 ? 5.966 7.409 -1.487 1.00 74.44 72 ALA A N 1
ATOM 526 C CA . ALA A 1 72 ? 5.126 6.646 -0.587 1.00 74.44 72 ALA A CA 1
ATOM 527 C C . ALA A 1 72 ? 4.618 7.552 0.532 1.00 74.44 72 ALA A C 1
ATOM 529 O O . ALA A 1 72 ? 5.393 8.241 1.196 1.00 74.44 72 ALA A O 1
ATOM 530 N N . PHE A 1 73 ? 3.306 7.537 0.733 1.00 76.69 73 PHE A N 1
ATOM 531 C CA . PHE A 1 73 ? 2.625 8.279 1.779 1.00 76.69 73 PHE A CA 1
ATOM 532 C C . PHE A 1 73 ? 1.846 7.311 2.658 1.00 76.69 73 PHE A C 1
ATOM 534 O O . PHE A 1 73 ? 1.082 6.482 2.166 1.00 76.69 73 PHE A O 1
ATOM 541 N N . LEU A 1 74 ? 2.026 7.421 3.969 1.00 79.50 74 LEU A N 1
ATOM 542 C CA . LEU A 1 74 ? 1.375 6.554 4.936 1.00 79.50 74 LEU A CA 1
ATOM 543 C C . LEU A 1 74 ? 0.902 7.402 6.108 1.00 79.50 74 LEU A C 1
ATOM 545 O O . LEU A 1 74 ? 1.684 8.114 6.732 1.00 79.50 74 LEU A O 1
ATOM 549 N N . THR A 1 75 ? -0.394 7.331 6.392 1.00 79.81 75 THR A N 1
ATOM 550 C CA . THR A 1 75 ? -1.022 7.971 7.548 1.00 79.81 75 THR A CA 1
ATOM 551 C C . THR A 1 75 ? -1.855 6.943 8.295 1.00 79.81 75 THR A C 1
ATOM 553 O O . THR A 1 75 ? -2.748 6.314 7.726 1.00 79.81 75 THR A O 1
ATOM 556 N N . GLN A 1 76 ? -1.576 6.797 9.587 1.00 75.50 76 GLN A N 1
ATOM 557 C CA . GLN A 1 76 ? -2.322 5.930 10.489 1.00 75.50 76 GLN A CA 1
ATOM 558 C C . GLN A 1 76 ? -2.862 6.769 11.645 1.00 75.50 76 GLN A C 1
ATOM 560 O O . GLN A 1 76 ? -2.100 7.399 12.375 1.00 75.50 76 GLN A O 1
ATOM 565 N N . THR A 1 77 ? -4.179 6.774 11.815 1.00 73.06 77 THR A N 1
ATOM 566 C CA . THR A 1 77 ? -4.857 7.381 12.960 1.00 73.06 77 THR A CA 1
ATOM 567 C C . THR A 1 77 ? -5.613 6.288 13.706 1.00 73.06 77 THR A C 1
ATOM 569 O O . THR A 1 77 ? -6.640 5.806 13.232 1.00 73.06 77 THR A O 1
ATOM 572 N N . GLY A 1 78 ? -5.095 5.868 14.861 1.00 67.25 78 GLY A N 1
ATOM 573 C CA . GLY A 1 78 ? -5.716 4.858 15.719 1.00 67.25 78 GLY A CA 1
ATOM 574 C C . GLY A 1 78 ? -4.698 3.950 16.406 1.00 67.25 78 GLY A C 1
ATOM 575 O O . GLY A 1 78 ? -3.501 4.215 16.367 1.00 67.25 78 GLY A O 1
ATOM 576 N N . LEU A 1 79 ? -5.177 2.902 17.079 1.00 70.31 79 LEU A N 1
ATOM 577 C CA . LEU A 1 79 ? -4.353 2.032 17.924 1.00 70.31 79 LEU A CA 1
ATOM 578 C C . LEU A 1 79 ? -4.172 0.653 17.283 1.00 70.31 79 LEU A C 1
ATOM 580 O O . LEU A 1 79 ? -5.135 0.046 16.814 1.00 70.31 79 LEU A O 1
ATOM 584 N N . GLY A 1 80 ? -2.949 0.121 17.320 1.00 66.88 80 GLY A N 1
ATOM 585 C CA . GLY A 1 80 ? -2.692 -1.265 16.923 1.00 66.88 80 GLY A CA 1
ATOM 586 C C . GLY A 1 80 ? -2.692 -1.536 15.421 1.00 66.88 80 GLY A C 1
ATOM 587 O O . GLY A 1 80 ? -2.834 -2.696 15.040 1.00 66.88 80 GLY A O 1
ATOM 588 N N . SER A 1 81 ? -2.565 -0.505 14.588 1.00 78.12 81 SER A N 1
ATOM 589 C CA . SER A 1 81 ? -2.589 -0.644 13.132 1.00 78.12 81 SER A CA 1
ATOM 590 C C . SER A 1 81 ? -1.182 -0.862 12.565 1.00 78.12 81 SER A C 1
ATOM 592 O O . SER A 1 81 ? -0.206 -0.239 12.990 1.00 78.12 81 SER A O 1
ATOM 594 N N . GLN A 1 82 ? -1.079 -1.755 11.583 1.00 82.50 82 GLN A N 1
ATOM 595 C CA . GLN A 1 82 ? 0.157 -2.113 10.892 1.00 82.50 82 GLN A CA 1
ATOM 596 C C . GLN A 1 82 ? 0.053 -1.743 9.416 1.00 82.50 82 GLN A C 1
ATOM 598 O O . GLN A 1 82 ? -0.952 -2.028 8.757 1.00 82.50 82 GLN A O 1
ATOM 603 N N . ALA A 1 83 ? 1.112 -1.130 8.902 1.00 81.62 83 ALA A N 1
ATOM 604 C CA . ALA A 1 83 ? 1.168 -0.645 7.539 1.00 81.62 83 ALA A CA 1
ATOM 605 C C . ALA A 1 83 ? 2.554 -0.889 6.936 1.00 81.62 83 ALA A C 1
ATOM 607 O O . ALA A 1 83 ? 3.573 -0.478 7.497 1.00 81.62 83 ALA A O 1
ATOM 608 N N . LEU A 1 84 ? 2.581 -1.540 5.774 1.00 84.62 84 LEU A N 1
ATOM 609 C CA . LEU A 1 84 ? 3.795 -1.781 5.000 1.00 84.62 84 LEU A CA 1
ATOM 610 C C . LEU A 1 84 ? 3.618 -1.262 3.575 1.00 84.62 84 LEU A C 1
ATOM 612 O O . LEU A 1 84 ? 2.682 -1.650 2.879 1.00 84.62 84 LEU A O 1
ATOM 616 N N . ILE A 1 85 ? 4.556 -0.439 3.118 1.00 81.12 85 ILE A N 1
ATOM 617 C CA . ILE A 1 85 ? 4.701 -0.090 1.704 1.00 81.12 85 ILE A CA 1
ATOM 618 C C . ILE A 1 85 ? 6.088 -0.533 1.251 1.00 81.12 85 ILE A C 1
ATOM 620 O O . ILE A 1 85 ? 7.095 -0.135 1.829 1.00 81.12 85 ILE A O 1
ATOM 624 N N . GLN A 1 86 ? 6.153 -1.334 0.197 1.00 84.56 86 GLN A N 1
ATOM 625 C CA . GLN A 1 86 ? 7.405 -1.746 -0.417 1.00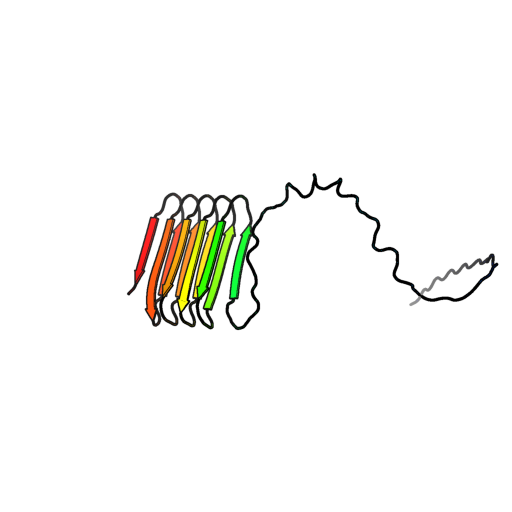 84.56 86 GLN A CA 1
ATOM 626 C C . GLN A 1 86 ? 7.356 -1.507 -1.926 1.00 84.56 86 GLN A C 1
ATOM 628 O O . GLN A 1 86 ? 6.506 -2.048 -2.629 1.00 84.56 86 GLN A O 1
ATOM 633 N N . GLN A 1 87 ? 8.298 -0.709 -2.421 1.00 80.88 87 GLN A N 1
ATOM 634 C CA . GLN A 1 87 ? 8.420 -0.321 -3.824 1.00 80.88 87 GLN A CA 1
ATOM 635 C C . GLN A 1 87 ? 9.789 -0.760 -4.350 1.00 80.88 87 GLN A C 1
ATOM 637 O O . GLN A 1 87 ? 10.819 -0.303 -3.857 1.00 80.88 87 GLN A O 1
ATOM 642 N N . LEU A 1 88 ? 9.808 -1.651 -5.342 1.00 84.00 88 LEU A N 1
ATOM 643 C CA . LEU A 1 88 ? 11.012 -2.162 -5.999 1.00 84.00 88 LEU A CA 1
ATOM 644 C C . LEU A 1 88 ? 11.006 -1.771 -7.481 1.00 84.00 88 LEU A C 1
ATOM 646 O O . LEU A 1 88 ? 10.199 -2.283 -8.252 1.00 84.00 88 LEU A O 1
ATOM 650 N N . GLY A 1 89 ? 11.922 -0.898 -7.890 1.00 82.00 89 GLY A N 1
ATOM 651 C CA . GLY A 1 89 ? 11.966 -0.292 -9.223 1.00 82.00 89 GLY A CA 1
ATOM 652 C C . GLY A 1 89 ? 11.676 1.209 -9.169 1.00 82.00 89 GLY A C 1
ATOM 653 O O . GLY A 1 89 ? 11.931 1.842 -8.148 1.00 82.00 89 GLY A O 1
ATOM 654 N N . GLY A 1 90 ? 11.188 1.798 -10.259 1.00 82.56 90 GLY A N 1
ATOM 655 C CA . GLY A 1 90 ? 11.125 3.256 -10.399 1.00 82.56 90 GLY A CA 1
ATOM 656 C C . GLY A 1 90 ? 9.722 3.847 -10.534 1.00 82.56 90 GLY A C 1
ATOM 657 O O . GLY A 1 90 ? 8.772 3.172 -10.928 1.00 82.56 90 GLY A O 1
ATOM 658 N N . ASN A 1 91 ? 9.604 5.147 -10.248 1.00 81.25 91 ASN A N 1
ATOM 659 C CA . ASN A 1 91 ? 8.398 5.949 -10.498 1.00 81.25 91 ASN A CA 1
ATOM 660 C C . ASN A 1 91 ? 7.110 5.396 -9.862 1.00 81.25 91 ASN A C 1
ATOM 662 O O . ASN A 1 91 ? 6.022 5.560 -10.412 1.00 81.25 91 ASN A O 1
ATOM 666 N N . HIS A 1 92 ? 7.208 4.701 -8.731 1.00 81.88 92 HIS A N 1
ATOM 667 C CA . HIS A 1 92 ? 6.030 4.186 -8.045 1.00 81.88 92 HIS A CA 1
ATOM 668 C C . HIS A 1 92 ? 5.358 5.266 -7.199 1.00 81.88 92 HIS A C 1
ATOM 670 O O . HIS A 1 92 ? 6.025 6.113 -6.611 1.00 81.88 92 HIS A O 1
ATOM 676 N N . GLN A 1 93 ? 4.040 5.194 -7.071 1.00 85.25 93 GLN A N 1
ATOM 677 C CA . GLN A 1 93 ? 3.254 5.975 -6.127 1.00 85.25 93 GLN A CA 1
ATOM 678 C C . GLN A 1 93 ? 2.440 5.022 -5.257 1.00 85.25 93 GLN A C 1
ATOM 680 O O . GLN A 1 93 ? 1.729 4.149 -5.759 1.00 85.25 93 GLN A O 1
ATOM 685 N N . ALA A 1 94 ? 2.566 5.177 -3.944 1.00 83.62 94 ALA A N 1
ATOM 686 C CA . ALA A 1 94 ? 1.802 4.415 -2.970 1.00 83.62 94 ALA A CA 1
ATOM 687 C C . ALA A 1 94 ? 1.218 5.352 -1.915 1.00 83.62 94 ALA A C 1
ATOM 689 O O . ALA A 1 94 ? 1.929 6.184 -1.350 1.00 83.62 94 ALA A O 1
ATOM 690 N N . ALA A 1 95 ? -0.066 5.191 -1.618 1.00 86.31 95 ALA A N 1
ATOM 691 C CA . ALA A 1 95 ? -0.751 5.908 -0.557 1.00 86.31 95 ALA A CA 1
ATOM 692 C C . ALA A 1 95 ? -1.474 4.924 0.363 1.00 86.31 95 ALA A C 1
ATOM 694 O O . ALA A 1 95 ? -2.166 4.013 -0.086 1.00 86.31 95 ALA A O 1
ATOM 695 N N . MET A 1 96 ? -1.338 5.115 1.668 1.00 84.31 96 MET A N 1
ATOM 696 C CA . MET A 1 96 ? -2.044 4.319 2.656 1.00 84.31 96 MET A CA 1
ATOM 697 C C . MET A 1 96 ? -2.640 5.217 3.730 1.00 84.31 96 MET A C 1
ATOM 699 O O . MET A 1 96 ? -1.928 5.978 4.385 1.00 84.31 96 MET A O 1
ATOM 703 N N . LEU A 1 97 ? -3.953 5.109 3.917 1.00 86.12 97 LEU A N 1
ATOM 704 C CA . LEU A 1 97 ? -4.697 5.798 4.961 1.00 86.12 97 LEU A CA 1
ATOM 705 C C . LEU A 1 97 ? -5.449 4.769 5.804 1.00 86.12 97 LEU A C 1
ATOM 707 O O . LEU A 1 97 ? -6.368 4.111 5.320 1.00 86.12 97 LEU A O 1
ATOM 711 N N . GLN A 1 98 ? -5.089 4.662 7.078 1.00 82.69 98 GLN A N 1
ATOM 712 C CA . GLN A 1 98 ? -5.773 3.797 8.035 1.00 82.69 98 GLN A CA 1
ATOM 713 C C . GLN A 1 98 ? -6.354 4.644 9.161 1.00 82.69 98 GLN A C 1
ATOM 715 O O . GLN A 1 98 ? -5.613 5.291 9.896 1.00 82.69 98 GLN A O 1
ATOM 720 N N . ASN A 1 99 ? -7.677 4.631 9.306 1.00 86.81 99 ASN A N 1
ATOM 721 C CA . ASN A 1 99 ? -8.380 5.325 10.377 1.00 86.81 99 ASN A CA 1
ATOM 722 C C . ASN A 1 99 ? -9.217 4.341 11.203 1.00 86.81 99 ASN A C 1
ATOM 724 O O . ASN A 1 99 ? -10.278 3.895 10.759 1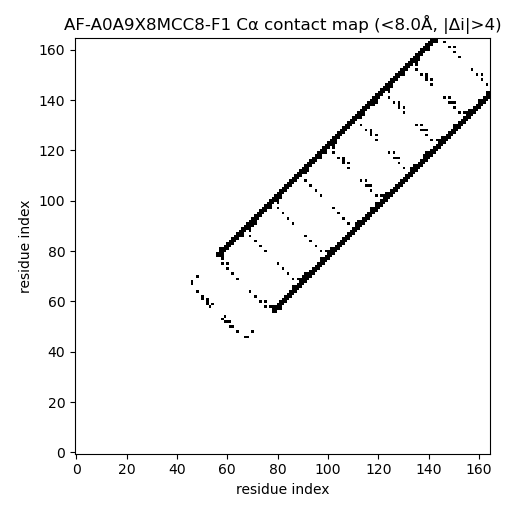.00 86.81 99 ASN A O 1
ATOM 728 N N . GLY A 1 100 ? -8.735 3.998 12.397 1.00 85.44 100 GLY A N 1
ATOM 729 C CA . GLY A 1 100 ? -9.387 3.041 13.284 1.00 85.44 100 GLY A CA 1
ATOM 730 C C . GLY A 1 100 ? -8.420 2.101 13.998 1.00 85.44 100 GLY A C 1
ATOM 731 O O . GLY A 1 100 ? -7.227 2.382 14.100 1.00 85.44 100 GLY A O 1
ATOM 732 N N . THR A 1 101 ? -8.930 0.989 14.525 1.00 83.81 101 THR A N 1
ATOM 733 C CA . THR A 1 101 ? -8.152 0.070 15.375 1.00 83.81 101 THR A CA 1
ATOM 734 C C . THR A 1 101 ? -7.869 -1.259 14.687 1.00 83.81 101 THR A C 1
ATOM 736 O O . THR A 1 101 ? -8.733 -1.803 14.002 1.00 83.81 101 THR A O 1
ATOM 739 N N . GLU A 1 102 ? -6.678 -1.813 14.917 1.00 83.94 102 GLU A N 1
ATOM 740 C CA . GLU A 1 102 ? -6.278 -3.140 14.410 1.00 83.94 102 GLU A CA 1
ATOM 741 C C . GLU A 1 102 ? -6.364 -3.271 12.877 1.00 83.94 102 GLU A C 1
ATOM 743 O O . GLU A 1 102 ? -6.712 -4.320 12.337 1.00 83.94 102 GLU A O 1
ATOM 748 N N . LEU A 1 103 ? -6.060 -2.193 12.153 1.00 83.69 103 LEU A N 1
ATOM 749 C CA . LEU A 1 103 ? -6.064 -2.191 10.692 1.00 83.69 103 LEU A CA 1
ATOM 750 C C . LEU A 1 103 ? -4.729 -2.729 10.172 1.00 83.69 103 LEU A C 1
ATOM 752 O O . LEU A 1 103 ? -3.669 -2.305 10.629 1.00 83.69 103 LEU A O 1
ATOM 756 N N . THR A 1 104 ? -4.759 -3.646 9.209 1.00 87.44 104 THR A N 1
ATOM 757 C CA . THR A 1 104 ? -3.546 -4.169 8.560 1.00 87.44 104 THR A CA 1
ATOM 758 C C . THR A 1 104 ? -3.593 -3.888 7.069 1.00 87.44 104 THR A C 1
ATOM 760 O O . THR A 1 104 ? -4.555 -4.264 6.397 1.00 87.44 104 THR A O 1
ATOM 763 N N . ALA A 1 105 ? -2.553 -3.245 6.542 1.00 87.06 105 ALA A N 1
ATOM 764 C CA . ALA A 1 105 ? -2.464 -2.954 5.121 1.00 87.06 105 ALA A CA 1
ATOM 765 C C . ALA A 1 105 ? -1.051 -3.140 4.564 1.00 87.06 105 ALA A C 1
ATOM 767 O O . ALA A 1 105 ? -0.057 -2.788 5.202 1.00 87.06 105 ALA A O 1
ATOM 768 N N . VAL A 1 106 ? -0.979 -3.686 3.349 1.00 89.56 106 VAL A N 1
ATOM 769 C CA . VAL A 1 106 ? 0.274 -3.934 2.628 1.00 89.56 106 VAL A CA 1
ATOM 770 C C . VAL A 1 106 ? 0.150 -3.464 1.183 1.00 89.56 106 VAL A C 1
ATOM 772 O O . VAL A 1 106 ? -0.775 -3.856 0.475 1.00 89.56 106 VAL A O 1
ATOM 775 N N . ILE A 1 107 ? 1.107 -2.661 0.724 1.00 85.94 107 ILE A N 1
ATOM 776 C CA . ILE A 1 107 ? 1.293 -2.328 -0.691 1.00 85.94 107 ILE A CA 1
ATOM 777 C C . ILE A 1 107 ? 2.666 -2.842 -1.121 1.00 85.94 107 ILE A C 1
ATOM 779 O O . ILE A 1 107 ? 3.683 -2.438 -0.563 1.00 85.94 107 ILE A O 1
ATOM 783 N N . LEU A 1 108 ? 2.691 -3.704 -2.134 1.00 87.81 108 LEU A N 1
ATOM 784 C CA . LEU A 1 108 ? 3.894 -4.193 -2.795 1.00 87.81 108 LEU A CA 1
ATOM 785 C C . LEU A 1 108 ? 3.840 -3.798 -4.274 1.00 87.81 108 LEU A C 1
ATOM 787 O O . LEU A 1 108 ? 2.951 -4.232 -5.005 1.00 87.81 108 LEU A O 1
ATOM 791 N N . GLN A 1 109 ? 4.809 -3.012 -4.730 1.00 85.25 109 GLN A N 1
ATOM 792 C CA . GLN A 1 109 ? 4.941 -2.608 -6.129 1.00 85.25 109 GLN A CA 1
ATOM 793 C C . GLN A 1 109 ? 6.301 -3.051 -6.655 1.00 85.25 109 GLN A C 1
ATOM 795 O O . GLN A 1 109 ? 7.330 -2.758 -6.045 1.00 85.25 109 GLN A O 1
ATOM 800 N N . SER A 1 110 ? 6.314 -3.764 -7.780 1.00 89.19 110 SER A N 1
ATOM 801 C CA . SER A 1 110 ? 7.541 -4.206 -8.435 1.00 89.19 110 SER A CA 1
ATOM 802 C C . SER A 1 110 ? 7.484 -3.959 -9.938 1.00 89.19 110 SER A C 1
ATOM 804 O O . SER A 1 110 ? 6.700 -4.593 -10.645 1.00 89.19 110 SER A O 1
ATOM 806 N N . GLY A 1 111 ? 8.350 -3.070 -10.426 1.00 87.88 111 GLY A N 1
ATOM 807 C CA . GLY A 1 111 ? 8.376 -2.682 -11.831 1.00 87.88 111 GLY A CA 1
ATOM 808 C C . GLY A 1 111 ? 8.576 -1.187 -12.040 1.00 87.88 111 GLY A C 1
ATOM 809 O O . GLY A 1 111 ? 9.561 -0.620 -11.561 1.00 87.88 111 GLY A O 1
ATOM 810 N N . GLN A 1 112 ? 7.693 -0.571 -12.827 1.00 85.88 112 GLN A N 1
ATOM 811 C CA . GLN A 1 112 ? 7.768 0.852 -13.166 1.00 85.88 112 GLN A CA 1
ATOM 812 C C . GLN A 1 112 ? 6.390 1.519 -13.147 1.00 85.88 112 GLN A C 1
ATOM 814 O O . GLN A 1 112 ? 5.439 1.011 -13.739 1.00 85.88 112 GLN A O 1
ATOM 819 N N . GLY A 1 113 ? 6.280 2.706 -12.550 1.00 82.94 113 GLY A N 1
ATOM 820 C CA . GLY A 1 113 ? 5.124 3.584 -12.785 1.00 82.94 113 GLY A CA 1
ATOM 821 C C . GLY A 1 113 ? 3.801 3.131 -12.156 1.00 82.94 113 GLY A C 1
ATOM 822 O O . GLY A 1 113 ? 2.743 3.560 -12.604 1.00 82.94 113 GLY A O 1
ATOM 823 N N . HIS A 1 114 ? 3.826 2.220 -11.183 1.00 86.31 114 HIS A N 1
ATOM 824 C CA . HIS A 1 114 ? 2.620 1.756 -10.493 1.00 86.31 114 HIS A CA 1
ATOM 825 C C . HIS A 1 114 ? 2.014 2.823 -9.572 1.00 86.31 114 HIS A C 1
ATOM 827 O O . HIS A 1 114 ? 2.748 3.545 -8.903 1.00 86.31 114 HIS A O 1
ATOM 833 N N . ASN A 1 115 ? 0.684 2.850 -9.473 1.00 89.38 115 ASN A N 1
ATOM 834 C CA . ASN A 1 115 ? -0.071 3.652 -8.514 1.00 89.38 115 ASN A CA 1
ATOM 835 C C . ASN A 1 115 ? -0.951 2.737 -7.642 1.00 89.38 115 ASN A C 1
ATOM 837 O O . ASN A 1 115 ? -1.763 1.968 -8.158 1.00 89.38 115 ASN A O 1
ATOM 841 N N . ALA A 1 116 ? -0.786 2.797 -6.324 1.00 88.75 116 ALA A N 1
ATOM 842 C CA . ALA A 1 116 ? -1.549 1.994 -5.374 1.00 88.75 116 ALA A CA 1
ATOM 843 C C . ALA A 1 116 ? -2.079 2.854 -4.231 1.00 88.75 116 ALA A C 1
ATOM 845 O O . ALA A 1 116 ? -1.338 3.634 -3.635 1.00 88.75 116 ALA A O 1
ATOM 846 N N . SER A 1 117 ? -3.343 2.651 -3.869 1.00 89.81 117 SER A N 1
ATOM 847 C CA . SER A 1 117 ? -3.960 3.310 -2.724 1.00 89.81 117 SER A CA 1
ATOM 848 C C . SER A 1 117 ? -4.764 2.329 -1.878 1.00 89.81 117 SER A C 1
ATOM 850 O O . SER A 1 117 ? -5.609 1.594 -2.388 1.00 89.81 117 SER A O 1
ATOM 852 N N . ILE A 1 118 ? -4.514 2.321 -0.570 1.00 88.00 118 ILE A N 1
ATOM 853 C CA . ILE A 1 118 ? -5.335 1.606 0.410 1.00 88.00 118 ILE A CA 1
ATOM 854 C C . ILE A 1 118 ? -5.942 2.618 1.374 1.00 88.00 118 ILE A C 1
ATOM 856 O O . ILE A 1 118 ? -5.226 3.369 2.038 1.00 88.00 118 ILE A O 1
ATOM 860 N N . ILE A 1 119 ? -7.265 2.593 1.495 1.00 89.62 119 ILE A N 1
ATOM 861 C CA . ILE A 1 119 ? -8.033 3.400 2.435 1.00 89.62 119 ILE A CA 1
ATOM 862 C C . ILE A 1 119 ? -8.861 2.455 3.307 1.00 89.62 119 ILE A C 1
ATOM 864 O O . ILE A 1 119 ? -9.739 1.751 2.817 1.00 89.62 119 ILE A O 1
ATOM 868 N N . GLN A 1 120 ? -8.592 2.441 4.611 1.00 86.69 120 GLN A N 1
ATOM 869 C CA . GLN A 1 120 ? -9.319 1.621 5.580 1.00 86.69 120 GLN A CA 1
ATOM 870 C C . GLN A 1 120 ? -9.913 2.493 6.683 1.00 86.69 120 GLN A C 1
ATOM 872 O O . GLN A 1 120 ? -9.213 3.298 7.300 1.00 86.69 120 GLN A O 1
ATOM 877 N N . ARG A 1 121 ? -11.204 2.301 6.959 1.00 90.38 121 ARG A N 1
ATOM 878 C CA . ARG A 1 121 ? -11.932 2.931 8.066 1.00 90.38 121 ARG A CA 1
ATOM 879 C C . ARG A 1 121 ? -12.659 1.866 8.887 1.00 90.38 121 ARG A C 1
ATOM 881 O O . ARG A 1 121 ? -13.293 0.990 8.302 1.00 90.38 121 ARG A O 1
ATOM 888 N N . GLY A 1 122 ? -12.582 1.943 10.216 1.00 89.56 122 GLY A N 1
ATOM 889 C CA . GLY A 1 122 ? -13.300 1.041 11.130 1.00 89.56 122 GLY A CA 1
ATOM 890 C C . GLY A 1 122 ? -12.378 0.169 11.983 1.00 89.56 122 GLY A C 1
ATOM 891 O O . GLY A 1 122 ? -11.470 0.692 12.623 1.00 89.56 122 GLY A O 1
ATOM 892 N N . SER A 1 123 ? -12.612 -1.142 12.051 1.00 88.00 123 SER A N 1
ATOM 893 C CA . SER A 1 123 ? -11.835 -2.029 12.932 1.00 88.00 123 SER A CA 1
ATOM 894 C C . SER A 1 123 ? -11.510 -3.381 12.302 1.00 88.00 123 SER A C 1
ATOM 896 O O . SER A 1 123 ? -12.314 -3.938 11.562 1.00 88.00 123 SER A O 1
ATOM 898 N N . ALA A 1 124 ? -10.328 -3.929 12.597 1.00 87.44 124 ALA A N 1
ATOM 899 C CA . ALA A 1 124 ? -9.917 -5.271 12.163 1.00 87.44 124 ALA A CA 1
ATOM 900 C C . ALA A 1 124 ? -9.971 -5.519 10.633 1.00 87.44 124 ALA A C 1
ATOM 902 O O . ALA A 1 124 ? -10.130 -6.659 10.192 1.00 87.44 124 ALA A O 1
ATOM 903 N N . ASN A 1 125 ? -9.853 -4.472 9.807 1.00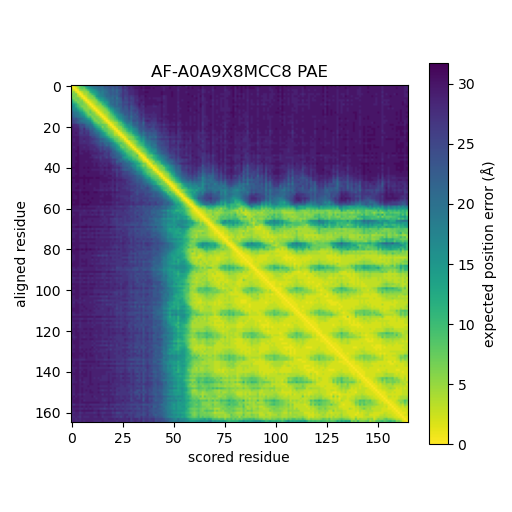 87.50 125 ASN A N 1
ATOM 904 C CA . ASN A 1 125 ? -9.833 -4.619 8.348 1.00 87.50 125 ASN A CA 1
ATOM 905 C C . ASN A 1 125 ? -8.433 -4.994 7.848 1.00 87.50 125 ASN A C 1
ATOM 907 O O . ASN A 1 125 ? -7.416 -4.534 8.377 1.00 87.50 125 ASN A O 1
ATOM 911 N N . GLN A 1 126 ? -8.386 -5.790 6.781 1.00 89.31 126 GLN A N 1
ATOM 912 C CA . GLN A 1 126 ? -7.164 -6.261 6.137 1.00 89.31 126 GLN A CA 1
ATOM 913 C C . GLN A 1 126 ? -7.194 -5.948 4.638 1.00 89.31 126 GLN A C 1
ATOM 915 O O . GLN A 1 126 ? -8.165 -6.272 3.947 1.00 89.31 126 GLN A O 1
ATOM 920 N N . ALA A 1 127 ? -6.126 -5.331 4.134 1.00 90.00 127 ALA A N 1
ATOM 921 C CA . ALA A 1 127 ? -6.003 -4.949 2.733 1.00 90.00 127 ALA A CA 1
ATOM 922 C C . ALA A 1 127 ? -4.604 -5.252 2.180 1.00 90.00 127 ALA A C 1
ATOM 924 O O . ALA A 1 127 ? -3.597 -4.957 2.821 1.00 90.00 127 ALA A O 1
ATOM 925 N N . ALA A 1 128 ? -4.530 -5.803 0.971 1.00 91.06 128 ALA A N 1
ATOM 926 C CA . ALA A 1 128 ? -3.268 -6.055 0.283 1.00 91.06 128 ALA A CA 1
ATOM 927 C C . ALA A 1 128 ? -3.347 -5.651 -1.193 1.00 91.06 128 ALA A C 1
ATOM 929 O O . ALA A 1 128 ? -4.275 -6.038 -1.899 1.00 91.06 128 ALA A O 1
ATOM 930 N N . ILE A 1 129 ? -2.361 -4.901 -1.677 1.00 89.44 129 ILE A N 1
ATOM 931 C CA . ILE A 1 129 ? -2.199 -4.581 -3.099 1.00 89.44 129 ILE A CA 1
ATOM 932 C C . ILE A 1 129 ? -0.825 -5.061 -3.544 1.00 89.44 129 ILE A C 1
ATOM 934 O O . ILE A 1 129 ? 0.185 -4.594 -3.025 1.00 89.44 129 ILE A O 1
ATOM 938 N N . HIS A 1 130 ? -0.782 -5.978 -4.506 1.00 90.56 130 HIS A N 1
ATOM 939 C CA . HIS A 1 130 ? 0.443 -6.457 -5.138 1.00 90.56 130 HIS A CA 1
ATOM 940 C C . HIS A 1 130 ? 0.402 -6.119 -6.633 1.00 90.56 130 HIS A C 1
ATOM 942 O O . HIS A 1 130 ? -0.459 -6.613 -7.363 1.00 90.56 130 HIS A O 1
ATOM 948 N N . GLN A 1 131 ? 1.330 -5.290 -7.103 1.00 87.56 131 GLN A N 1
ATOM 949 C CA . GLN A 1 131 ? 1.416 -4.876 -8.504 1.00 87.56 131 GLN A CA 1
ATOM 950 C C . GLN A 1 131 ? 2.760 -5.280 -9.101 1.00 87.56 131 GLN A C 1
ATOM 952 O O . GLN A 1 131 ? 3.813 -4.936 -8.563 1.00 87.56 131 GLN A O 1
ATOM 957 N N . TYR A 1 132 ? 2.704 -5.978 -10.234 1.00 89.56 132 TYR A N 1
ATOM 958 C CA . TYR A 1 132 ? 3.867 -6.415 -10.998 1.00 89.56 132 TYR A CA 1
ATOM 959 C C . TYR A 1 132 ? 3.746 -5.972 -12.460 1.00 89.56 132 TYR A C 1
ATOM 961 O O . TYR A 1 132 ? 2.697 -6.171 -13.079 1.00 89.56 132 TYR A O 1
ATOM 969 N N . GLY A 1 133 ? 4.823 -5.432 -13.035 1.00 90.31 133 GLY A N 1
ATOM 970 C CA . GLY A 1 133 ? 4.891 -5.034 -14.448 1.00 90.31 133 GLY A CA 1
ATOM 971 C C . GLY A 1 133 ? 5.078 -3.530 -14.618 1.00 90.31 133 GLY A C 1
ATOM 972 O O . GLY A 1 133 ? 6.064 -2.983 -14.130 1.00 90.31 133 GLY A O 1
ATOM 973 N N . ALA A 1 134 ? 4.172 -2.851 -15.323 1.00 85.50 134 ALA A N 1
ATOM 974 C CA . ALA A 1 134 ? 4.272 -1.403 -15.499 1.00 85.50 134 ALA A CA 1
ATOM 975 C C . ALA A 1 134 ? 2.914 -0.690 -15.513 1.00 85.50 134 ALA A C 1
ATOM 977 O O . ALA A 1 134 ? 1.948 -1.185 -16.083 1.00 85.50 134 ALA A O 1
ATOM 978 N N . TYR A 1 135 ? 2.845 0.509 -14.935 1.00 87.94 135 TYR A N 1
ATOM 979 C CA . TYR A 1 135 ? 1.685 1.409 -15.058 1.00 87.94 135 TYR A CA 1
ATOM 980 C C . TYR A 1 135 ? 0.347 0.810 -14.596 1.00 87.94 135 TYR A C 1
ATOM 982 O O . TYR A 1 135 ? -0.707 1.111 -15.147 1.00 87.94 135 TYR A O 1
ATOM 990 N N . ASN A 1 136 ? 0.382 -0.071 -13.596 1.00 86.88 136 ASN A N 1
ATOM 991 C CA . ASN A 1 136 ? -0.841 -0.590 -12.980 1.00 86.88 136 ASN A CA 1
ATOM 992 C C . ASN A 1 136 ? -1.373 0.370 -11.910 1.00 86.88 136 ASN A C 1
ATOM 994 O O . ASN A 1 136 ? -0.592 0.968 -11.170 1.00 86.88 136 ASN A O 1
ATOM 998 N N . GLU A 1 137 ? -2.694 0.456 -11.801 1.00 90.25 137 GLU A N 1
ATOM 999 C CA . GLU A 1 137 ? -3.438 1.245 -10.827 1.00 90.25 137 GLU A CA 1
ATOM 1000 C C . GLU A 1 137 ? -4.318 0.333 -9.959 1.00 90.25 137 GLU A C 1
ATOM 1002 O O . GLU A 1 137 ? -5.052 -0.519 -10.470 1.00 90.25 137 GLU A O 1
ATOM 1007 N N . ALA A 1 138 ? -4.249 0.491 -8.639 1.00 89.12 138 ALA A N 1
ATOM 1008 C CA . ALA A 1 138 ? -5.043 -0.300 -7.708 1.00 89.12 138 ALA A CA 1
ATOM 1009 C C . ALA A 1 138 ? -5.566 0.548 -6.548 1.00 89.12 138 ALA A C 1
ATOM 1011 O O . ALA A 1 138 ? -4.810 1.287 -5.917 1.00 89.12 138 ALA A O 1
ATOM 1012 N N . LEU A 1 139 ? -6.851 0.385 -6.232 1.00 91.19 139 LEU A N 1
ATOM 1013 C CA . LEU A 1 139 ? -7.503 1.038 -5.099 1.00 91.19 139 LEU A CA 1
ATOM 1014 C C . LEU A 1 139 ? -8.277 0.018 -4.259 1.00 91.19 139 LEU A C 1
ATOM 1016 O O . LEU A 1 139 ? -9.148 -0.679 -4.775 1.00 91.19 139 LEU A O 1
ATOM 1020 N N . ILE A 1 140 ? -8.012 -0.018 -2.954 1.00 89.12 140 ILE A N 1
ATOM 1021 C CA . ILE A 1 140 ? -8.867 -0.693 -1.969 1.00 89.12 140 ILE A CA 1
ATOM 1022 C C . ILE A 1 140 ? -9.464 0.366 -1.039 1.00 89.12 140 ILE A C 1
ATOM 1024 O O . ILE A 1 140 ? -8.720 1.062 -0.355 1.00 89.12 140 ILE A O 1
ATOM 1028 N N . ASP A 1 141 ? -10.794 0.464 -0.986 1.00 92.94 141 ASP A N 1
ATOM 1029 C CA . ASP A 1 141 ? -11.546 1.299 -0.035 1.00 92.94 141 ASP A CA 1
ATOM 1030 C C . ASP A 1 141 ? -12.455 0.410 0.825 1.00 92.94 141 ASP A C 1
ATOM 1032 O O . ASP A 1 141 ? -13.433 -0.168 0.344 1.00 92.94 141 ASP A O 1
ATOM 1036 N N . GLN A 1 142 ? -12.109 0.271 2.103 1.00 89.12 142 GLN A N 1
ATOM 1037 C CA . GLN A 1 142 ? -12.835 -0.540 3.079 1.00 89.12 142 GLN A CA 1
ATOM 1038 C C . GLN A 1 142 ? -13.391 0.345 4.185 1.00 89.12 142 GLN A C 1
ATOM 1040 O O . GLN A 1 142 ? -12.640 1.039 4.876 1.00 89.12 142 GLN A O 1
ATOM 1045 N N . ASN A 1 143 ? -14.699 0.271 4.403 1.00 91.69 143 ASN A N 1
ATOM 1046 C CA . ASN A 1 143 ? -15.360 0.934 5.516 1.00 91.69 143 ASN A CA 1
ATOM 1047 C C . ASN A 1 143 ? -16.217 -0.072 6.282 1.00 91.69 143 ASN A C 1
ATOM 1049 O O . ASN A 1 143 ? -17.232 -0.509 5.763 1.00 91.69 143 ASN A O 1
ATOM 1053 N N . GLY A 1 144 ? -15.815 -0.446 7.494 1.00 90.19 144 GLY A N 1
ATOM 1054 C CA . GLY A 1 144 ? -16.546 -1.434 8.285 1.00 90.19 144 GLY A CA 1
ATOM 1055 C C . GLY A 1 144 ? -15.653 -2.191 9.259 1.00 90.19 144 GLY A C 1
ATOM 1056 O O . GLY A 1 144 ? -14.578 -1.713 9.631 1.00 90.19 144 GLY A O 1
ATOM 1057 N N . THR A 1 145 ? -16.108 -3.374 9.666 1.00 91.50 145 THR A N 1
ATOM 1058 C CA . THR A 1 145 ? -15.389 -4.241 10.603 1.00 91.50 145 THR A CA 1
ATOM 1059 C C . THR A 1 145 ? -15.112 -5.603 9.979 1.00 91.50 145 THR A C 1
ATOM 1061 O O . THR A 1 145 ? -16.030 -6.247 9.475 1.00 91.50 145 THR A O 1
ATOM 1064 N N . GLY A 1 146 ? -13.861 -6.063 10.047 1.00 87.25 146 GLY A N 1
ATOM 1065 C CA . GLY A 1 146 ? -13.464 -7.402 9.593 1.00 87.25 146 GLY A CA 1
ATOM 1066 C C . GLY A 1 146 ? -13.433 -7.590 8.072 1.00 87.25 146 GLY A C 1
ATOM 1067 O O . GLY A 1 146 ? -13.505 -8.723 7.593 1.00 87.25 146 GLY A O 1
ATOM 1068 N N . LEU A 1 147 ? -13.345 -6.504 7.301 1.00 88.06 147 LEU A N 1
ATOM 1069 C CA . LEU A 1 147 ? -13.301 -6.555 5.841 1.00 88.06 147 LEU A CA 1
ATOM 1070 C C . LEU A 1 147 ? -11.942 -7.057 5.343 1.00 88.06 147 LEU A C 1
ATOM 1072 O O . LEU A 1 147 ? -10.898 -6.710 5.894 1.00 88.06 147 LEU A O 1
ATOM 1076 N N . GLN A 1 148 ? -11.953 -7.847 4.268 1.00 90.69 148 GLN A N 1
ATOM 1077 C CA . GLN A 1 148 ? -10.750 -8.389 3.635 1.00 90.69 148 GLN A CA 1
ATOM 1078 C C . GLN A 1 148 ? -10.746 -8.067 2.142 1.00 90.69 148 GLN A C 1
ATOM 1080 O O . GLN A 1 148 ? -11.686 -8.405 1.419 1.00 90.69 148 GLN A O 1
ATOM 1085 N N . GLY A 1 149 ? -9.684 -7.408 1.685 1.00 87.00 149 GLY A N 1
ATOM 1086 C CA . GLY A 1 149 ? -9.524 -6.951 0.310 1.00 87.00 149 GLY A CA 1
ATOM 1087 C C . GLY A 1 149 ? -8.130 -7.293 -0.189 1.00 87.00 149 GLY A C 1
ATOM 1088 O O . GLY A 1 149 ? -7.141 -7.027 0.487 1.00 87.00 149 GLY A O 1
ATOM 1089 N N . SER A 1 150 ? -8.041 -7.887 -1.374 1.00 91.12 150 SE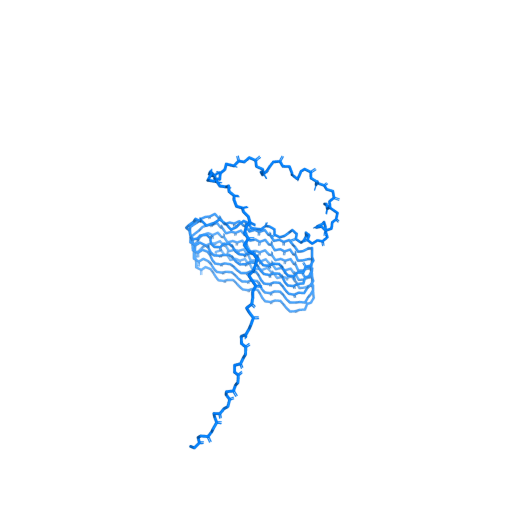R A N 1
ATOM 1090 C CA . SER A 1 150 ? -6.762 -8.183 -2.012 1.00 91.12 150 SER A CA 1
ATOM 1091 C C . SER A 1 150 ? -6.845 -7.884 -3.499 1.00 91.12 150 SER A C 1
ATOM 1093 O O . SER A 1 150 ? -7.800 -8.290 -4.164 1.00 91.12 150 SER A O 1
ATOM 1095 N N . ILE A 1 151 ? -5.853 -7.164 -4.011 1.00 87.88 151 ILE A N 1
ATOM 1096 C CA . ILE A 1 151 ? -5.658 -6.913 -5.436 1.00 87.88 151 ILE A CA 1
ATOM 1097 C C . ILE A 1 151 ? -4.286 -7.455 -5.808 1.00 87.88 151 ILE A C 1
ATOM 1099 O O . ILE A 1 151 ? -3.282 -7.088 -5.203 1.00 87.88 151 ILE A O 1
ATOM 1103 N N . ILE A 1 152 ? -4.244 -8.300 -6.836 1.00 90.19 152 ILE A N 1
ATOM 1104 C CA . ILE A 1 152 ? -3.004 -8.781 -7.439 1.00 90.19 152 ILE A CA 1
ATOM 1105 C C . ILE A 1 152 ? -3.080 -8.489 -8.937 1.00 90.19 152 ILE A C 1
ATOM 1107 O O . ILE A 1 152 ? -3.998 -8.950 -9.612 1.00 90.19 152 ILE A O 1
ATOM 1111 N N . GLN A 1 153 ? -2.128 -7.712 -9.445 1.00 86.25 153 GLN A N 1
ATOM 1112 C CA . GLN A 1 153 ? -2.050 -7.293 -10.845 1.00 86.25 153 GLN A CA 1
ATOM 1113 C C . GLN A 1 153 ? -0.732 -7.752 -11.465 1.00 86.25 153 GLN A C 1
ATOM 1115 O O . GLN A 1 153 ? 0.340 -7.502 -10.913 1.00 86.25 153 GLN A O 1
ATOM 1120 N N . PHE A 1 154 ? -0.824 -8.390 -12.631 1.00 90.69 154 PHE A N 1
ATOM 1121 C CA . PHE A 1 154 ? 0.315 -8.813 -13.442 1.00 90.69 154 PHE A CA 1
ATOM 1122 C C . PHE A 1 154 ? 0.155 -8.284 -14.861 1.00 90.69 154 PHE A C 1
ATOM 1124 O O . PHE A 1 154 ? -0.824 -8.606 -15.537 1.00 90.69 154 PHE A O 1
ATOM 1131 N N . GLY A 1 155 ? 1.152 -7.548 -15.338 1.00 86.00 155 GLY A N 1
ATOM 1132 C CA . GLY A 1 155 ? 1.172 -7.004 -16.691 1.00 86.00 155 GLY A CA 1
ATOM 1133 C C . GLY A 1 155 ? 1.188 -5.486 -16.669 1.00 86.00 155 GLY A C 1
ATOM 1134 O O . GLY A 1 155 ? 1.697 -4.886 -15.723 1.00 86.00 155 GLY A O 1
ATOM 1135 N N . ASN A 1 156 ? 0.665 -4.878 -17.732 1.00 88.06 156 ASN A N 1
ATOM 1136 C CA . ASN A 1 156 ? 0.766 -3.440 -17.930 1.00 88.06 156 ASN A CA 1
ATOM 1137 C C . ASN A 1 156 ? -0.610 -2.785 -18.056 1.00 88.06 156 ASN A C 1
ATOM 1139 O O . ASN A 1 156 ? -1.491 -3.351 -18.706 1.00 88.06 156 ASN A O 1
ATOM 1143 N N . ASN A 1 157 ? -0.752 -1.566 -17.528 1.00 90.19 157 ASN A N 1
ATOM 1144 C CA . ASN A 1 157 ? -1.950 -0.724 -17.660 1.00 90.19 157 ASN A CA 1
ATOM 1145 C C . ASN A 1 157 ? -3.244 -1.352 -17.106 1.00 90.19 157 ASN A C 1
ATOM 1147 O O . ASN A 1 157 ? -4.328 -1.155 -17.658 1.00 90.19 157 ASN A O 1
ATOM 1151 N N . GLN A 1 158 ? -3.149 -2.141 -16.037 1.00 86.56 158 GLN A N 1
ATOM 1152 C CA . GLN A 1 158 ? -4.323 -2.696 -15.360 1.00 86.56 158 GLN A CA 1
ATOM 1153 C C . GLN A 1 158 ? -4.863 -1.702 -14.334 1.00 86.56 158 GLN A C 1
ATOM 1155 O O . GLN A 1 158 ? -4.086 -1.149 -13.567 1.00 86.56 158 GLN A O 1
ATOM 1160 N N . SER A 1 159 ? -6.184 -1.526 -14.271 1.00 92.50 159 SER A N 1
ATOM 1161 C CA . SER A 1 159 ? -6.853 -0.716 -13.245 1.00 92.50 159 SER A CA 1
ATOM 1162 C C . SER A 1 159 ? -7.893 -1.570 -12.523 1.00 92.50 159 SER A C 1
ATOM 1164 O O . SER A 1 159 ? -8.766 -2.159 -13.165 1.00 92.50 159 SER A O 1
ATOM 1166 N N . ILE A 1 160 ? -7.756 -1.721 -11.203 1.00 89.88 160 ILE A N 1
ATOM 1167 C CA . ILE A 1 160 ? -8.671 -2.514 -10.369 1.00 89.88 160 ILE A CA 1
ATOM 1168 C C . ILE A 1 160 ? -9.044 -1.711 -9.126 1.00 89.88 160 ILE A C 1
ATOM 1170 O O . ILE A 1 160 ? -8.178 -1.218 -8.406 1.00 89.88 160 ILE A O 1
ATOM 1174 N N . THR A 1 161 ? -10.342 -1.673 -8.833 1.00 90.44 161 THR A N 1
ATOM 1175 C CA . THR A 1 161 ? -10.884 -1.048 -7.626 1.00 90.44 161 THR A CA 1
ATOM 1176 C C . THR A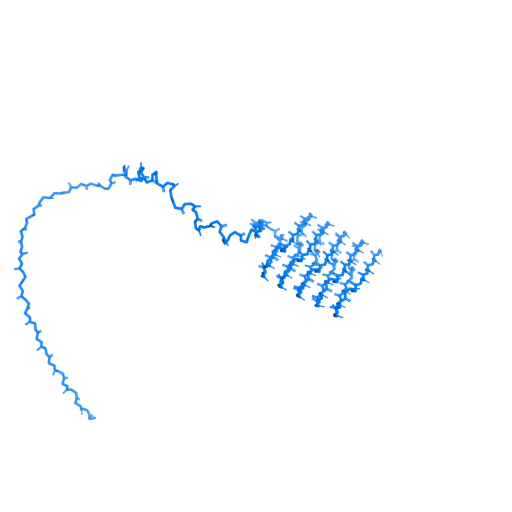 1 161 ? -11.708 -2.057 -6.843 1.00 90.44 161 THR A C 1
ATOM 1178 O O . THR A 1 161 ? -12.607 -2.696 -7.389 1.00 90.44 161 THR A O 1
ATOM 1181 N N . VAL A 1 162 ? -11.431 -2.167 -5.546 1.00 88.94 162 VAL A N 1
ATOM 1182 C CA . VAL A 1 162 ? -12.235 -2.917 -4.579 1.00 88.94 162 VAL A CA 1
ATOM 1183 C C . VAL A 1 162 ? -12.842 -1.924 -3.600 1.00 88.94 162 VAL A C 1
ATOM 1185 O O . VAL A 1 162 ? -12.121 -1.181 -2.939 1.00 88.94 162 VAL A O 1
ATOM 1188 N N . GLN A 1 163 ? -14.168 -1.936 -3.482 1.00 90.69 163 GLN A N 1
ATOM 1189 C CA . GLN A 1 163 ? -14.888 -1.142 -2.494 1.00 90.69 163 GLN A CA 1
ATOM 1190 C C . GLN A 1 163 ? -15.779 -2.047 -1.644 1.00 90.69 163 GLN A C 1
ATOM 1192 O O . GLN A 1 163 ? -16.594 -2.797 -2.181 1.00 90.69 163 GLN A O 1
ATOM 1197 N N . GLN A 1 164 ? -15.627 -1.972 -0.324 1.00 81.75 164 GLN A N 1
ATOM 1198 C CA . GLN A 1 164 ? -16.368 -2.784 0.645 1.00 81.75 164 GLN A CA 1
ATOM 1199 C C . GLN A 1 164 ? -16.959 -1.876 1.734 1.00 81.75 164 GLN A C 1
ATOM 1201 O O . GLN A 1 164 ? -16.297 -0.939 2.188 1.00 81.75 164 GLN A O 1
ATOM 1206 N N . ARG A 1 165 ? -18.217 -2.131 2.109 1.00 84.00 165 ARG A N 1
ATOM 1207 C CA . ARG A 1 165 ? -19.016 -1.356 3.070 1.00 84.00 165 ARG A CA 1
ATOM 1208 C C . ARG A 1 165 ? -19.726 -2.289 4.039 1.00 84.00 165 ARG A C 1
ATOM 1210 O O . ARG A 1 165 ? -19.984 -3.436 3.608 1.00 84.00 165 ARG A O 1
#

Solvent-accessible surface area (backbone atoms only — not comparable to full-atom values): 9869 Å² total; per-residue (Å²): 134,88,82,91,78,86,85,89,85,88,82,92,84,90,82,81,90,79,86,84,84,90,84,79,96,74,94,75,83,89,81,80,79,93,71,89,79,68,76,74,74,69,70,83,72,69,78,80,76,87,73,84,76,62,92,64,82,55,48,50,64,47,77,47,80,49,65,50,78,57,48,76,47,77,48,78,49,65,51,53,25,40,38,40,41,37,39,41,39,30,46,31,38,39,40,37,41,40,42,35,34,43,32,39,39,39,40,41,39,39,41,35,46,31,39,38,37,40,38,42,36,44,33,50,29,38,40,39,39,39,42,38,46,33,44,30,37,40,38,40,39,40,44,44,69,62,47,78,48,78,48,80,46,82,48,64,67,46,77,51,78,47,78,50,111

Nearest PDB structures (foldseek):
  3jqy-assembly1_C  TM=3.814E-01  e=3.270E-01  Escherichia coli
  3jqy-assembly1_A  TM=3.938E-01  e=5.578E-01  Escherichia coli
  7d6c-assembly2_5  TM=3.071E-01  e=4.244E+00  Synechococcus elongatus PCC 7942 = FACHB-805

Foldseek 3Di:
DDDDDDDDDDDDDDDDDDDDDDDDDDPDPPPDDPPPDPVPPVVPPPPPPDDDDDPDAQEAADEAAAEEDADEEEDAAEHNEHEYEYAAYDQHYEYEAHHYENEYEYEAHHEENEYEYEAEAYENEYEYEHYEEYNEYEYEHYHYYNHYYYHHYYYYNHYDYHYYD

pLDDT: mean 70.28, std 19.8, range [32.22, 92.94]